Protein AF-A0A8C6FVT0-F1 (afdb_monomer_lite)

pLDDT: mean 83.65, std 14.7, range [37.94, 97.62]

InterPro domains:
  IPR001519 Ferritin [PTHR11431] (48-139)
  IPR008331 Ferritin/DPS domain [PF00210] (49-131)
  IPR009040 Ferritin-like diiron domain [PS50905] (1-135)
  IPR009078 Ferritin-like superfamily [SSF47240] (11-136)
  IPR012347 Ferritin-like [G3DSA:1.20.1260.10] (6-47)
  IPR012347 Ferritin-like [G3DSA:1.20.1260.10] (48-142)
  IPR014034 Ferritin, conserved site [PS00204] (102-122)

Sequence (143 aa):
NRTGCSPPAPANYQQASETSINRQINLELYASYVYLPMSYYFDHDVVLQNQRGGRIFLQNIKKPDHDDWENGLNARECALCLERSANQSLLELYKLATGKNDPHLCDFIETHYLNKQVEAIKELGDHVTTLCKMGHTLGHSES

Structure (mmCIF, N/CA/C/O backbone):
data_AF-A0A8C6FVT0-F1
#
_entry.id   AF-A0A8C6FVT0-F1
#
loop_
_atom_site.group_PDB
_atom_site.id
_atom_site.type_symbol
_atom_site.label_atom_id
_atom_site.label_alt_id
_atom_site.label_comp_id
_atom_site.label_asym_id
_atom_site.label_entity_id
_atom_site.label_seq_id
_atom_site.pdbx_PDB_ins_code
_atom_site.Cartn_x
_atom_site.Cartn_y
_atom_site.Cartn_z
_atom_site.occupancy
_atom_site.B_iso_or_equiv
_atom_site.auth_seq_id
_atom_site.auth_comp_id
_atom_site.auth_asym_id
_atom_site.auth_atom_id
_atom_site.pdbx_PDB_model_num
ATOM 1 N N . ASN A 1 1 ? 27.790 16.276 -47.924 1.00 38.97 1 ASN A N 1
ATOM 2 C CA . ASN A 1 1 ? 28.434 15.112 -47.275 1.00 38.97 1 ASN A CA 1
ATOM 3 C C . ASN A 1 1 ? 28.319 15.188 -45.758 1.00 38.97 1 ASN A C 1
ATOM 5 O O . ASN A 1 1 ? 29.201 15.736 -45.113 1.00 38.97 1 ASN A O 1
ATOM 9 N N . ARG A 1 2 ? 27.235 14.656 -45.183 1.00 43.72 2 ARG A N 1
ATOM 10 C CA . ARG A 1 2 ? 27.190 14.203 -43.782 1.00 43.72 2 ARG A CA 1
ATOM 11 C C . ARG A 1 2 ? 26.413 12.894 -43.760 1.00 43.72 2 ARG A C 1
ATOM 13 O O . ARG A 1 2 ? 25.199 12.883 -43.610 1.00 43.72 2 ARG A O 1
ATOM 20 N N . THR A 1 3 ? 27.118 11.799 -43.999 1.00 45.66 3 THR A N 1
ATOM 21 C CA . THR A 1 3 ? 26.642 10.455 -43.679 1.00 45.66 3 THR A CA 1
ATOM 22 C C . THR A 1 3 ? 26.743 10.301 -42.166 1.00 45.66 3 THR A C 1
ATOM 24 O O . THR A 1 3 ? 27.808 9.986 -41.639 1.00 45.66 3 THR A O 1
ATOM 27 N N . GLY A 1 4 ? 25.658 10.623 -41.460 1.00 46.56 4 GLY A N 1
ATOM 28 C CA . GLY A 1 4 ? 25.508 10.298 -40.046 1.00 46.56 4 GLY A CA 1
ATOM 29 C C . GLY A 1 4 ? 25.348 8.790 -39.912 1.00 46.56 4 GLY A C 1
ATOM 30 O O . GLY A 1 4 ? 24.264 8.263 -40.138 1.00 46.56 4 GLY A O 1
ATOM 31 N N . CYS A 1 5 ? 26.443 8.096 -39.609 1.00 44.31 5 CYS A N 1
ATOM 32 C CA . CYS A 1 5 ? 26.403 6.691 -39.237 1.00 44.31 5 CYS A CA 1
ATOM 33 C C . CYS A 1 5 ? 25.918 6.632 -37.786 1.00 44.31 5 CYS A C 1
ATOM 35 O O . CYS A 1 5 ? 26.673 6.939 -36.865 1.00 44.31 5 CYS A O 1
ATOM 37 N N . SER A 1 6 ? 24.634 6.329 -37.593 1.00 53.69 6 SER A N 1
ATOM 38 C CA . SER A 1 6 ? 24.133 5.923 -36.281 1.00 53.69 6 SER A CA 1
ATOM 39 C C . SER A 1 6 ? 24.813 4.597 -35.916 1.00 53.69 6 SER A C 1
ATOM 41 O O . SER A 1 6 ? 24.947 3.747 -36.804 1.00 53.69 6 SER A O 1
ATOM 43 N N . PRO A 1 7 ? 25.297 4.406 -34.676 1.00 55.47 7 PRO A N 1
ATOM 44 C CA . PRO A 1 7 ? 25.939 3.155 -34.299 1.00 55.47 7 PRO A CA 1
ATOM 45 C C . PRO A 1 7 ? 24.951 1.992 -34.506 1.00 55.47 7 PRO A C 1
ATOM 47 O O . PRO A 1 7 ? 23.782 2.119 -34.137 1.00 55.47 7 PRO A O 1
ATOM 50 N N . PRO A 1 8 ? 25.374 0.875 -35.126 1.00 57.03 8 PRO A N 1
ATOM 51 C CA . PRO A 1 8 ? 24.497 -0.271 -35.314 1.00 57.03 8 PRO A CA 1
ATOM 52 C C . PRO A 1 8 ? 24.054 -0.798 -33.948 1.00 57.03 8 PRO A C 1
ATOM 54 O O . PRO A 1 8 ? 24.874 -0.961 -33.042 1.00 57.03 8 PRO A O 1
ATOM 57 N N . ALA A 1 9 ? 22.752 -1.061 -33.811 1.00 58.81 9 ALA A N 1
ATOM 58 C CA . ALA A 1 9 ? 22.197 -1.739 -32.647 1.00 58.81 9 ALA A CA 1
ATOM 59 C C . ALA A 1 9 ? 22.996 -3.031 -32.368 1.00 58.81 9 ALA A C 1
ATOM 61 O O . ALA A 1 9 ? 23.410 -3.703 -33.321 1.00 58.81 9 ALA A O 1
ATOM 62 N N . PRO A 1 10 ? 23.258 -3.376 -31.093 1.00 55.91 10 PRO A N 1
ATOM 63 C CA . PRO A 1 10 ? 24.135 -4.485 -30.739 1.00 55.91 10 PRO A CA 1
ATOM 64 C C . PRO A 1 10 ? 23.682 -5.783 -31.417 1.00 55.91 10 PRO A C 1
ATOM 66 O O . PRO A 1 10 ? 22.584 -6.286 -31.189 1.00 55.91 10 PRO A O 1
ATOM 69 N N . ALA A 1 11 ? 24.558 -6.326 -32.262 1.00 55.03 11 ALA A N 1
ATOM 70 C CA . ALA A 1 11 ? 24.281 -7.395 -33.221 1.00 55.03 11 ALA A CA 1
ATOM 71 C C . ALA A 1 11 ? 24.079 -8.802 -32.611 1.00 55.03 11 ALA A C 1
ATOM 73 O O . ALA A 1 11 ? 24.350 -9.795 -33.278 1.00 55.03 11 ALA A O 1
ATOM 74 N N . ASN A 1 12 ? 23.624 -8.918 -31.359 1.00 57.28 12 ASN A N 1
ATOM 75 C CA . ASN A 1 12 ? 23.519 -10.207 -30.659 1.00 57.28 12 ASN A CA 1
ATOM 76 C C . ASN A 1 12 ? 22.189 -10.463 -29.941 1.00 57.28 12 ASN A C 1
ATOM 78 O O . ASN A 1 12 ? 22.036 -11.499 -29.295 1.00 57.28 12 ASN A O 1
ATOM 82 N N . TYR A 1 13 ? 21.204 -9.577 -30.071 1.00 61.38 13 TYR A N 1
ATOM 83 C CA . TYR A 1 13 ? 19.852 -9.862 -29.600 1.00 61.38 13 TYR A CA 1
ATOM 84 C C . TYR A 1 13 ? 19.021 -10.391 -30.772 1.00 61.38 13 TYR A C 1
ATOM 86 O O . TYR A 1 13 ? 18.486 -9.637 -31.579 1.00 61.38 13 TYR A O 1
ATOM 94 N N . GLN A 1 14 ? 18.987 -11.717 -30.933 1.00 71.81 14 GLN A N 1
ATOM 95 C CA . GLN A 1 14 ? 18.128 -12.355 -31.931 1.00 71.81 14 GLN A CA 1
ATOM 96 C C . GLN A 1 14 ? 16.664 -12.019 -31.624 1.00 71.81 14 GLN A C 1
ATOM 98 O O . GLN A 1 14 ? 16.215 -12.192 -30.493 1.00 71.81 14 GLN A O 1
ATOM 103 N N . GLN A 1 15 ? 15.902 -11.618 -32.643 1.00 77.50 15 GLN A N 1
ATOM 104 C CA . GLN A 1 15 ? 14.477 -11.265 -32.538 1.00 77.50 15 GLN A CA 1
ATOM 105 C C . GLN A 1 15 ? 13.638 -12.314 -31.779 1.00 77.50 15 GLN A C 1
ATOM 107 O O . GLN A 1 15 ? 12.659 -11.991 -31.103 1.00 77.50 15 GLN A O 1
ATOM 112 N N . ALA A 1 16 ? 14.027 -13.589 -31.874 1.00 80.50 16 ALA A N 1
ATOM 113 C CA . ALA A 1 16 ? 13.399 -14.688 -31.147 1.00 80.50 16 ALA A CA 1
ATOM 114 C C . ALA A 1 16 ? 13.577 -14.577 -29.620 1.00 80.50 16 ALA A C 1
ATOM 116 O O . ALA A 1 16 ? 12.626 -14.828 -28.877 1.00 80.50 16 ALA A O 1
ATOM 117 N N . SER A 1 17 ? 14.759 -14.165 -29.153 1.00 86.25 17 SER A N 1
ATOM 118 C CA . SER A 1 17 ? 15.049 -13.931 -27.734 1.00 86.25 17 SER A CA 1
ATOM 119 C C . SER A 1 17 ? 14.253 -12.744 -27.200 1.00 86.25 17 SER A C 1
ATOM 121 O O . SER A 1 17 ? 13.620 -12.870 -26.156 1.00 86.25 17 SER A O 1
ATOM 123 N N . GLU A 1 18 ? 14.184 -11.643 -27.957 1.00 87.31 18 GLU A N 1
ATOM 124 C CA . GLU A 1 18 ? 13.344 -10.483 -27.625 1.00 87.31 18 GLU A CA 1
ATOM 125 C C . GLU A 1 18 ? 11.877 -10.869 -27.438 1.00 87.31 18 GLU A C 1
ATOM 127 O O . GLU A 1 18 ? 11.264 -10.584 -26.410 1.00 87.31 18 GLU A O 1
ATOM 132 N N . THR A 1 19 ? 11.327 -11.580 -28.422 1.00 87.06 19 THR A N 1
ATOM 133 C CA . THR A 1 19 ? 9.929 -12.023 -28.411 1.00 87.06 19 THR A CA 1
ATOM 134 C C . THR A 1 19 ? 9.652 -12.942 -27.219 1.00 87.06 19 THR A C 1
ATOM 136 O O . THR A 1 19 ? 8.616 -12.825 -26.564 1.00 87.06 19 THR A O 1
ATOM 139 N N . SER A 1 20 ? 10.585 -13.849 -26.917 1.00 89.69 20 SER A N 1
ATOM 140 C CA . SER A 1 20 ? 10.453 -14.794 -25.804 1.00 89.69 20 SER A CA 1
ATOM 141 C C . SER A 1 20 ? 10.492 -14.089 -24.449 1.00 89.69 20 SER A C 1
ATOM 143 O O . SER A 1 20 ? 9.677 -14.399 -23.583 1.00 89.69 20 SER A O 1
ATOM 145 N N . ILE A 1 21 ? 11.374 -13.100 -24.285 1.00 91.50 21 ILE A N 1
ATOM 146 C CA . ILE A 1 21 ? 11.467 -12.292 -23.064 1.00 91.50 21 ILE A CA 1
ATOM 147 C C . ILE A 1 21 ? 10.198 -11.456 -22.873 1.00 91.50 21 ILE A C 1
ATOM 149 O O . ILE A 1 21 ? 9.602 -11.501 -21.800 1.00 91.50 21 ILE A O 1
ATOM 153 N N . ASN A 1 22 ? 9.700 -10.794 -23.919 1.00 89.19 22 ASN A N 1
ATOM 154 C CA . ASN A 1 22 ? 8.445 -10.037 -23.842 1.00 89.19 22 ASN A CA 1
ATOM 155 C C . ASN A 1 22 ? 7.252 -10.927 -23.470 1.00 89.19 22 ASN A C 1
ATOM 157 O O . ASN A 1 22 ? 6.379 -10.530 -22.695 1.00 89.19 22 ASN A O 1
ATOM 161 N N . ARG A 1 23 ? 7.206 -12.159 -23.990 1.00 90.62 23 ARG A N 1
ATOM 162 C CA . ARG A 1 23 ? 6.180 -13.133 -23.605 1.00 90.62 23 ARG A CA 1
ATOM 163 C C . ARG A 1 23 ? 6.301 -13.536 -22.134 1.00 90.62 23 ARG A C 1
ATOM 165 O O . ARG A 1 23 ? 5.275 -13.637 -21.465 1.00 90.62 23 ARG A O 1
ATOM 172 N N . GLN A 1 24 ? 7.521 -13.752 -21.643 1.00 95.06 24 GLN A N 1
ATOM 173 C CA . GLN A 1 24 ? 7.772 -14.107 -20.248 1.00 95.06 24 GLN A CA 1
ATOM 174 C C . GLN A 1 24 ? 7.378 -12.972 -19.293 1.00 95.06 24 GLN A C 1
ATOM 176 O O . GLN A 1 24 ? 6.660 -13.225 -18.332 1.00 95.06 24 GLN A O 1
ATOM 181 N N . ILE A 1 25 ? 7.741 -11.723 -19.606 1.00 91.06 25 ILE A N 1
ATOM 182 C CA . ILE A 1 25 ? 7.347 -10.535 -18.829 1.00 91.06 25 ILE A CA 1
ATOM 183 C C . ILE A 1 25 ? 5.822 -10.457 -18.700 1.00 91.06 25 ILE A C 1
ATOM 185 O O . ILE A 1 25 ? 5.294 -10.315 -17.601 1.00 91.06 25 ILE A O 1
ATOM 189 N N . ASN A 1 26 ? 5.092 -10.614 -19.809 1.00 90.56 26 ASN A N 1
ATOM 190 C CA . ASN A 1 26 ? 3.626 -10.596 -19.780 1.00 90.56 26 ASN A CA 1
ATOM 191 C C . ASN A 1 26 ? 3.035 -11.725 -18.924 1.00 90.56 26 ASN A C 1
ATOM 193 O O . ASN A 1 26 ? 2.043 -11.521 -18.224 1.00 90.56 26 ASN A O 1
ATOM 197 N N . LEU A 1 27 ? 3.639 -12.914 -18.969 1.00 90.94 27 LEU A N 1
ATOM 198 C CA . LEU A 1 27 ? 3.210 -14.046 -18.154 1.00 90.94 27 LEU A CA 1
ATOM 199 C C . LEU A 1 27 ? 3.433 -13.776 -16.660 1.00 90.94 27 LEU A C 1
ATOM 201 O O . LEU A 1 27 ? 2.551 -14.074 -15.857 1.00 90.94 27 LEU A O 1
ATOM 205 N N . GLU A 1 28 ? 4.562 -13.176 -16.287 1.00 92.56 28 GLU A N 1
ATOM 206 C CA . GLU A 1 28 ? 4.870 -12.804 -14.901 1.00 92.56 28 GLU A CA 1
ATOM 207 C C . GLU A 1 28 ? 3.981 -11.671 -14.383 1.00 92.56 28 GLU A C 1
ATOM 209 O O . GLU A 1 28 ? 3.516 -11.729 -13.242 1.00 92.56 28 GLU A O 1
ATOM 214 N N . LEU A 1 29 ? 3.663 -10.681 -15.222 1.00 87.56 29 LEU A N 1
ATOM 215 C CA . LEU A 1 29 ? 2.699 -9.630 -14.888 1.00 87.56 29 LEU A CA 1
ATOM 216 C C . LEU A 1 29 ? 1.304 -10.212 -14.633 1.00 87.56 29 LEU A C 1
ATOM 218 O O . LEU A 1 29 ? 0.665 -9.875 -13.636 1.00 87.56 29 LEU A O 1
ATOM 222 N N . TYR A 1 30 ? 0.845 -11.130 -15.489 1.00 88.50 30 TYR A N 1
ATOM 223 C CA . TYR A 1 30 ? -0.430 -11.819 -15.287 1.00 88.50 30 TYR A CA 1
ATOM 224 C C . TYR A 1 30 ? -0.420 -12.685 -14.023 1.00 88.50 30 TYR A C 1
ATOM 226 O O . TYR A 1 30 ? -1.365 -12.638 -13.235 1.00 88.50 30 TYR A O 1
ATOM 234 N N . ALA A 1 31 ? 0.654 -13.444 -13.795 1.00 89.19 31 ALA A N 1
ATOM 235 C CA . ALA A 1 31 ? 0.808 -14.233 -12.579 1.00 89.19 31 ALA A CA 1
ATOM 236 C C . ALA A 1 31 ? 0.733 -13.334 -11.338 1.00 89.19 31 ALA A C 1
ATOM 238 O O . ALA A 1 31 ? -0.020 -13.636 -10.417 1.00 89.19 31 ALA A O 1
ATOM 239 N N . SER A 1 32 ? 1.430 -12.196 -11.344 1.00 91.06 32 SER A N 1
ATOM 240 C CA . SER A 1 32 ? 1.397 -11.208 -10.260 1.00 91.06 32 SER A CA 1
ATOM 241 C C . SER A 1 32 ? -0.016 -10.668 -10.030 1.00 91.06 32 SER A C 1
ATOM 243 O O . SER A 1 32 ? -0.476 -10.620 -8.892 1.00 91.06 32 SER A O 1
ATOM 245 N N . TYR A 1 33 ? -0.745 -10.345 -11.102 1.00 85.50 33 TYR A N 1
ATOM 246 C CA . TYR A 1 33 ? -2.134 -9.883 -11.031 1.00 85.50 33 TYR A CA 1
ATOM 247 C C . TYR A 1 33 ? -3.087 -10.911 -10.400 1.00 85.50 33 TYR A C 1
ATOM 249 O O . TYR A 1 33 ? -4.022 -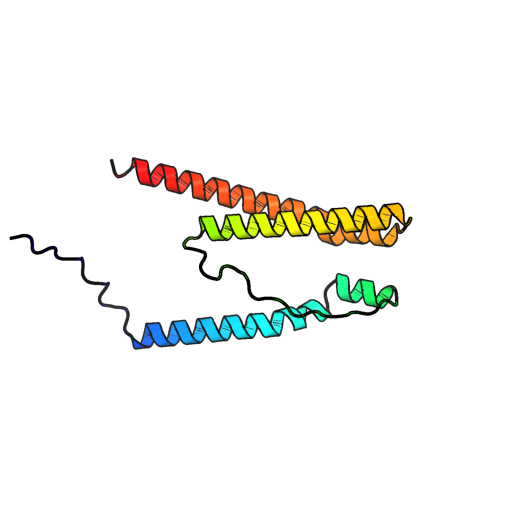10.525 -9.704 1.00 85.50 33 TYR A O 1
ATOM 257 N N . VAL A 1 34 ? -2.861 -12.210 -10.618 1.00 85.38 34 VAL A N 1
ATOM 258 C CA . VAL A 1 34 ? -3.685 -13.286 -10.037 1.00 85.38 34 VAL A CA 1
ATOM 259 C C . VAL A 1 34 ? -3.253 -13.629 -8.611 1.00 85.38 34 VAL A C 1
ATOM 261 O O . VAL A 1 34 ? -4.101 -13.820 -7.737 1.00 85.38 34 VAL A O 1
ATOM 264 N N . TYR A 1 35 ? -1.947 -13.705 -8.353 1.00 86.06 35 TYR A N 1
ATOM 265 C CA . TYR A 1 35 ? -1.423 -14.067 -7.039 1.00 86.06 35 TYR A CA 1
ATOM 266 C C . TYR A 1 35 ? -1.652 -12.976 -5.999 1.00 86.06 35 TYR A C 1
ATOM 268 O O . TYR A 1 35 ? -1.987 -13.309 -4.868 1.00 86.06 35 TYR A O 1
ATOM 276 N N . LEU A 1 36 ? -1.530 -11.699 -6.366 1.00 85.38 36 LEU A N 1
ATOM 277 C CA . LEU A 1 36 ? -1.677 -10.582 -5.432 1.00 85.38 36 LEU A CA 1
ATOM 278 C C . LEU A 1 36 ? -3.030 -10.574 -4.681 1.00 85.38 36 LEU A C 1
ATOM 280 O O . LEU A 1 36 ? -3.017 -10.557 -3.448 1.00 85.38 36 LEU A O 1
ATOM 284 N N . PRO A 1 37 ? -4.206 -10.647 -5.341 1.00 82.06 37 PRO A N 1
ATOM 285 C CA . PRO A 1 37 ? -5.481 -10.736 -4.629 1.00 82.06 37 PRO A CA 1
ATOM 286 C C . PRO A 1 37 ? -5.636 -12.057 -3.863 1.00 82.06 37 PRO A C 1
ATOM 288 O O . PRO A 1 37 ? -6.278 -12.081 -2.815 1.00 82.06 37 PRO A O 1
ATOM 291 N N . MET A 1 38 ? -5.035 -13.151 -4.347 1.00 82.56 38 MET A N 1
ATOM 292 C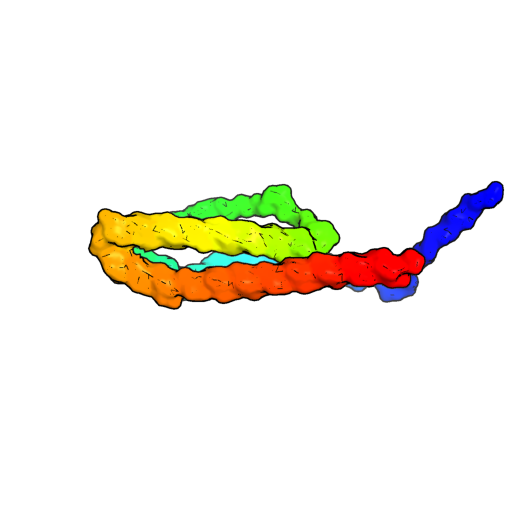 CA . MET A 1 38 ? -5.062 -14.441 -3.653 1.00 82.56 38 MET A CA 1
ATOM 293 C C . MET A 1 38 ? -4.268 -14.396 -2.342 1.00 82.56 38 MET A C 1
ATOM 295 O O . MET A 1 38 ? -4.749 -14.893 -1.326 1.00 82.56 38 MET A O 1
ATOM 299 N N . SER A 1 39 ? -3.087 -13.770 -2.333 1.00 85.88 39 SER A N 1
ATOM 300 C CA . SER A 1 39 ? -2.307 -13.565 -1.111 1.00 85.88 39 SER A CA 1
ATOM 301 C C . SER A 1 39 ? -2.995 -12.592 -0.159 1.00 85.88 39 SER A C 1
ATOM 303 O O . SER A 1 39 ? -2.969 -12.814 1.049 1.00 85.88 39 SER A O 1
ATOM 305 N N . TYR A 1 40 ? -3.672 -11.566 -0.690 1.00 82.69 40 TYR A N 1
ATOM 306 C CA . TYR A 1 40 ? -4.377 -10.572 0.122 1.00 82.69 40 TYR A CA 1
ATOM 307 C C . TYR A 1 40 ? -5.513 -11.179 0.962 1.00 82.69 40 TYR A C 1
ATOM 309 O O . TYR A 1 40 ? -5.853 -10.658 2.019 1.00 82.69 40 TYR A O 1
ATOM 317 N N . TYR A 1 41 ? -6.062 -12.330 0.556 1.00 77.50 41 TYR A N 1
ATOM 318 C CA . TYR A 1 41 ? -7.070 -13.060 1.335 1.00 77.50 41 TYR A CA 1
ATOM 319 C C . TYR A 1 41 ? -6.589 -13.469 2.739 1.00 77.50 41 TYR A C 1
ATOM 321 O O . TYR A 1 41 ? -7.397 -13.615 3.654 1.00 77.50 41 TYR A O 1
ATOM 329 N N . PHE A 1 42 ? -5.282 -13.657 2.918 1.00 79.38 42 PHE A N 1
ATOM 330 C CA . PHE A 1 42 ? -4.686 -14.020 4.205 1.00 79.38 42 PHE A CA 1
ATOM 331 C C . PHE A 1 42 ? -4.062 -12.828 4.927 1.00 79.38 42 PHE A C 1
ATOM 333 O O . PHE A 1 42 ? -3.461 -13.008 5.985 1.00 79.38 42 PHE A O 1
ATOM 340 N N . ASP A 1 43 ? -4.177 -11.629 4.358 1.00 86.75 43 ASP A N 1
ATOM 341 C CA . ASP A 1 43 ? -3.544 -10.452 4.922 1.00 86.75 43 ASP A CA 1
ATOM 342 C C . ASP A 1 43 ? -4.272 -9.963 6.179 1.00 86.75 43 ASP A C 1
ATOM 344 O O . ASP A 1 43 ? -5.451 -10.256 6.422 1.00 86.75 43 ASP A O 1
ATOM 348 N N . HIS A 1 44 ? -3.542 -9.210 6.995 1.00 84.50 44 HIS A N 1
ATOM 349 C CA . HIS A 1 44 ? -3.962 -8.794 8.327 1.00 84.50 44 HIS A CA 1
ATOM 350 C C . HIS A 1 44 ? -5.285 -8.017 8.290 1.00 84.50 44 HIS A C 1
ATOM 352 O O . HIS A 1 44 ? -6.122 -8.214 9.168 1.00 84.50 44 HIS A O 1
ATOM 358 N N . ASP A 1 45 ? -5.516 -7.206 7.253 1.00 85.69 45 ASP A N 1
ATOM 359 C CA . ASP A 1 45 ? -6.754 -6.436 7.068 1.00 85.69 45 ASP A CA 1
ATOM 360 C C . ASP A 1 45 ? -7.986 -7.327 6.884 1.00 85.69 45 ASP A C 1
ATOM 362 O O . ASP A 1 45 ? -9.027 -7.117 7.511 1.00 85.69 45 ASP A O 1
ATOM 366 N N . VAL A 1 46 ? -7.869 -8.353 6.037 1.00 85.81 46 VAL A N 1
ATOM 367 C CA . VAL A 1 46 ? -8.952 -9.305 5.761 1.00 85.81 46 VAL A CA 1
ATOM 368 C C . VAL A 1 46 ? -9.273 -10.103 7.019 1.00 85.81 46 VAL A C 1
ATOM 370 O O . VAL A 1 46 ? -10.443 -10.273 7.377 1.00 85.81 46 VAL A O 1
ATOM 373 N N . VAL A 1 47 ? -8.236 -10.546 7.730 1.00 86.69 47 VAL A N 1
ATOM 374 C CA . VAL A 1 47 ? -8.387 -11.267 8.995 1.00 86.69 47 VAL A CA 1
ATOM 375 C C . VAL A 1 47 ? -9.042 -10.378 10.055 1.00 86.69 47 VAL A C 1
ATOM 377 O O . VAL A 1 47 ? -10.017 -10.809 10.672 1.00 86.69 47 VAL A O 1
ATOM 380 N N . LEU A 1 48 ? -8.581 -9.136 10.231 1.00 90.19 48 LEU A N 1
ATOM 381 C CA . LEU A 1 48 ? -9.145 -8.188 11.193 1.00 90.19 48 LEU A CA 1
ATOM 382 C C . LEU A 1 48 ? -10.621 -7.901 10.901 1.00 90.19 48 LEU A C 1
ATOM 384 O O . LEU A 1 48 ? -11.455 -7.935 11.811 1.00 90.19 48 LEU A O 1
ATOM 388 N N . GLN A 1 49 ? -10.955 -7.632 9.638 1.00 91.31 49 GLN A N 1
ATOM 389 C CA . GLN A 1 49 ? -12.324 -7.339 9.224 1.00 91.31 49 GLN A CA 1
ATOM 390 C C . GLN A 1 49 ? -13.251 -8.522 9.523 1.00 91.31 49 GLN A C 1
ATOM 392 O O . GLN A 1 49 ? -14.341 -8.326 10.061 1.00 91.31 49 GLN A O 1
ATOM 397 N N . ASN A 1 50 ? -12.802 -9.751 9.254 1.00 89.31 50 ASN A N 1
ATOM 398 C CA . ASN A 1 50 ? -13.555 -10.964 9.568 1.00 89.31 50 ASN A CA 1
ATOM 399 C C . ASN A 1 50 ? -13.704 -11.182 11.084 1.00 89.31 50 ASN A C 1
ATOM 401 O O . ASN A 1 50 ? -14.800 -11.492 11.552 1.00 89.31 50 ASN A O 1
ATOM 405 N N . GLN A 1 51 ? -12.641 -10.972 11.869 1.00 90.44 51 GLN A N 1
ATOM 406 C CA . GLN A 1 51 ? -12.673 -11.090 13.335 1.00 90.44 51 GLN A CA 1
ATOM 407 C C . GLN A 1 51 ? -13.650 -10.104 13.981 1.00 90.44 51 GLN A C 1
ATOM 409 O O . GLN A 1 51 ? -14.318 -10.434 14.959 1.00 90.44 51 GLN A O 1
ATOM 414 N N . ARG A 1 52 ? -13.772 -8.900 13.416 1.00 92.19 52 ARG A N 1
ATOM 415 C CA . ARG A 1 52 ? -14.696 -7.858 13.883 1.00 92.19 52 ARG A CA 1
ATOM 416 C C . ARG A 1 52 ? -16.132 -8.039 13.373 1.00 92.19 52 ARG A C 1
ATOM 418 O O . ARG A 1 52 ? -16.973 -7.179 13.623 1.00 92.19 52 ARG A O 1
ATOM 425 N N . GLY A 1 53 ? -16.424 -9.129 12.655 1.00 92.31 53 GLY A N 1
ATOM 426 C CA . GLY A 1 53 ? -17.740 -9.389 12.059 1.00 92.31 53 GLY A CA 1
ATOM 427 C C . GLY A 1 53 ? -18.090 -8.448 10.900 1.00 92.31 53 GLY A C 1
ATOM 428 O O . GLY A 1 53 ? -19.259 -8.319 10.530 1.00 92.31 53 GLY A O 1
ATOM 429 N N . GLY A 1 54 ? -17.087 -7.767 10.344 1.00 91.81 54 GLY A N 1
ATOM 430 C CA . GLY A 1 54 ? -17.221 -6.911 9.180 1.00 91.81 54 GLY A CA 1
ATOM 431 C C . GLY A 1 54 ? -17.458 -7.711 7.901 1.00 91.81 54 GLY A C 1
ATOM 432 O O . GLY A 1 54 ? -17.374 -8.937 7.858 1.00 91.81 54 GLY A O 1
ATOM 433 N N . ARG A 1 55 ? -17.768 -6.993 6.823 1.00 89.69 55 ARG A N 1
ATOM 434 C CA . ARG A 1 55 ? -17.911 -7.568 5.481 1.00 89.69 55 ARG A CA 1
ATOM 435 C C . ARG A 1 55 ? -16.880 -6.946 4.561 1.00 89.69 55 ARG A C 1
ATOM 437 O O . ARG A 1 55 ? -16.635 -5.741 4.633 1.00 89.69 55 ARG A O 1
ATOM 444 N N . ILE A 1 56 ? -16.293 -7.774 3.710 1.00 88.31 56 ILE A N 1
ATOM 445 C CA . ILE A 1 56 ? -15.302 -7.355 2.724 1.00 88.31 56 ILE A CA 1
ATOM 446 C C . ILE A 1 56 ? -16.025 -7.120 1.403 1.00 88.31 56 ILE A C 1
ATOM 448 O O . ILE A 1 56 ? -16.738 -7.995 0.913 1.00 88.31 56 ILE A O 1
ATOM 452 N N . PHE A 1 57 ? -15.834 -5.933 0.831 1.00 86.94 57 PHE A N 1
ATOM 453 C CA . PHE A 1 57 ? -16.360 -5.561 -0.478 1.00 86.94 57 PHE A CA 1
ATOM 454 C C . PHE A 1 57 ? -15.203 -5.120 -1.368 1.00 86.94 57 PHE A C 1
ATOM 456 O O . PHE A 1 57 ? -14.723 -3.993 -1.261 1.00 86.94 57 PHE A O 1
ATOM 463 N N . LEU A 1 58 ? -14.752 -6.021 -2.240 1.00 84.50 58 LEU A N 1
ATOM 464 C CA . LEU A 1 58 ? -13.684 -5.728 -3.190 1.00 84.50 58 LEU A CA 1
ATOM 465 C C . LEU A 1 58 ? -14.192 -4.791 -4.291 1.00 84.50 58 LEU A C 1
ATOM 467 O O . LEU A 1 58 ? -15.324 -4.916 -4.758 1.00 84.50 58 LEU A O 1
ATOM 471 N N . GLN A 1 59 ? -13.340 -3.853 -4.696 1.00 85.31 59 GLN A N 1
ATOM 472 C CA . GLN A 1 59 ? -13.604 -2.903 -5.775 1.00 85.31 59 GLN A CA 1
ATOM 473 C C . GLN A 1 59 ? -12.688 -3.188 -6.963 1.00 85.31 59 GLN A C 1
ATOM 475 O O . GLN A 1 59 ? -11.640 -3.818 -6.822 1.00 85.31 59 GLN A O 1
ATOM 480 N N . ASN A 1 60 ? -13.068 -2.689 -8.137 1.00 85.38 60 ASN A N 1
ATOM 481 C CA . ASN A 1 60 ? -12.218 -2.778 -9.319 1.00 85.38 60 ASN A CA 1
ATOM 482 C C . ASN A 1 60 ? -10.926 -1.980 -9.101 1.00 85.38 60 ASN A C 1
ATOM 484 O O . ASN A 1 60 ? -10.971 -0.773 -8.853 1.00 85.38 60 ASN A O 1
ATOM 488 N N . ILE A 1 61 ? -9.780 -2.645 -9.257 1.00 84.06 61 ILE A N 1
ATOM 489 C CA . ILE A 1 61 ? -8.471 -1.991 -9.281 1.00 84.06 61 ILE A CA 1
ATOM 490 C C . ILE A 1 61 ? -8.319 -1.329 -10.649 1.00 84.06 61 ILE A C 1
ATOM 492 O O . ILE A 1 61 ? -8.305 -2.002 -11.682 1.00 84.06 61 ILE A O 1
ATOM 496 N N . LYS A 1 62 ? -8.257 0.004 -10.663 1.00 83.75 62 LYS A N 1
ATOM 497 C CA . LYS A 1 62 ? -8.013 0.757 -11.895 1.00 83.75 62 LYS A CA 1
ATOM 498 C C . LYS A 1 62 ? -6.569 0.554 -12.335 1.00 83.75 62 LYS A C 1
ATOM 500 O O . LYS A 1 62 ? -5.669 0.499 -11.498 1.00 83.75 62 LYS A O 1
ATOM 505 N N . LYS A 1 63 ? -6.353 0.489 -13.650 1.00 82.31 63 LYS A N 1
ATOM 506 C CA . LYS A 1 63 ? -4.999 0.588 -14.194 1.00 82.31 63 LYS A CA 1
ATOM 507 C C . LYS A 1 63 ? -4.370 1.927 -13.764 1.00 82.31 63 LYS A C 1
ATOM 509 O O . LYS A 1 63 ? -5.115 2.908 -13.670 1.00 82.31 63 LYS A O 1
ATOM 514 N N . PRO A 1 64 ? -3.053 1.979 -13.521 1.00 82.56 64 PRO A N 1
ATOM 515 C CA . PRO A 1 64 ? -2.350 3.239 -13.317 1.00 82.56 64 PRO A CA 1
ATOM 516 C C . PRO A 1 64 ? -2.541 4.187 -14.508 1.00 82.56 64 PRO A C 1
ATOM 518 O O . PRO A 1 64 ? -2.707 3.736 -15.644 1.00 82.56 64 PRO A O 1
ATOM 521 N N . ASP A 1 65 ? -2.494 5.493 -14.248 1.00 77.75 65 ASP A N 1
ATOM 522 C CA . ASP A 1 65 ? -2.563 6.514 -15.303 1.00 77.75 65 ASP A CA 1
ATOM 523 C C . ASP A 1 65 ? -1.282 6.550 -16.157 1.00 77.75 65 ASP A C 1
ATOM 525 O O . ASP A 1 65 ? -1.327 6.949 -17.320 1.00 77.75 65 ASP A O 1
ATOM 529 N N . HIS A 1 66 ? -0.165 6.080 -15.592 1.00 77.31 66 HIS A N 1
ATOM 530 C CA . HIS A 1 66 ? 1.133 5.943 -16.247 1.00 77.31 66 HIS A CA 1
ATOM 531 C C . HIS A 1 66 ? 1.648 4.505 -16.107 1.00 77.31 66 HIS A C 1
ATOM 533 O O . HIS A 1 66 ? 1.741 3.984 -14.995 1.00 77.31 66 HIS A O 1
ATOM 539 N N . ASP A 1 67 ? 1.971 3.877 -17.237 1.00 73.75 67 ASP A N 1
ATOM 540 C CA . ASP A 1 67 ? 2.517 2.519 -17.373 1.00 73.75 67 ASP A CA 1
ATOM 541 C C . ASP A 1 67 ? 3.904 2.488 -18.045 1.00 73.75 67 ASP A C 1
ATOM 543 O O . ASP A 1 67 ? 4.478 1.417 -18.245 1.00 73.75 67 ASP A O 1
ATOM 547 N N . ASP A 1 68 ? 4.462 3.663 -18.339 1.00 79.19 68 ASP A N 1
ATOM 548 C CA . ASP A 1 68 ? 5.868 3.874 -18.664 1.00 79.19 68 ASP A CA 1
ATOM 549 C C . ASP A 1 68 ? 6.441 4.889 -17.672 1.00 79.19 68 ASP A C 1
ATOM 551 O O . ASP A 1 68 ? 5.952 6.013 -17.545 1.00 79.19 68 ASP A O 1
ATOM 555 N N . TRP A 1 69 ? 7.458 4.466 -16.928 1.00 84.06 69 TRP A N 1
ATOM 556 C CA . TRP A 1 69 ? 8.117 5.295 -15.923 1.00 84.06 69 TRP A CA 1
ATOM 557 C C . TRP A 1 69 ? 9.341 6.010 -16.491 1.00 84.06 69 TRP A C 1
ATOM 559 O O . TRP A 1 69 ? 9.951 6.788 -15.769 1.00 84.06 69 TRP A O 1
ATOM 569 N N . GLU A 1 70 ? 9.698 5.780 -17.758 1.00 84.25 70 GLU A N 1
ATOM 570 C CA . GLU A 1 70 ? 10.866 6.314 -18.475 1.00 84.25 70 GLU A CA 1
ATOM 571 C C . GLU A 1 70 ? 12.218 5.839 -17.912 1.00 84.25 70 GLU A C 1
ATOM 573 O O . GLU A 1 70 ? 13.084 5.367 -18.648 1.00 84.25 70 GLU A O 1
ATOM 578 N N . ASN A 1 71 ? 12.430 5.959 -16.598 1.00 86.38 71 ASN A N 1
ATOM 579 C CA . ASN A 1 71 ? 13.660 5.602 -15.906 1.00 86.38 71 ASN A CA 1
ATOM 580 C C . ASN A 1 71 ? 13.410 5.202 -14.434 1.00 86.38 71 ASN A C 1
ATOM 582 O O . ASN A 1 71 ? 12.341 5.412 -13.856 1.00 86.38 71 ASN A O 1
ATOM 586 N N . GLY A 1 72 ? 14.437 4.631 -13.797 1.00 85.56 72 GLY A N 1
ATOM 587 C CA . GLY A 1 72 ? 14.348 4.147 -12.415 1.00 85.56 72 GLY A CA 1
ATOM 588 C C . GLY A 1 72 ? 14.181 5.237 -11.345 1.00 85.56 72 GLY A C 1
ATOM 589 O O . GLY A 1 72 ? 13.708 4.927 -10.252 1.00 85.56 72 GLY A O 1
ATOM 590 N N . LEU A 1 73 ? 14.550 6.494 -11.630 1.00 88.12 73 LEU A N 1
ATOM 591 C CA . LEU A 1 73 ? 14.353 7.616 -10.705 1.00 88.12 73 LEU A CA 1
ATOM 592 C C . LEU A 1 73 ? 12.867 7.985 -10.640 1.00 88.12 73 LEU A C 1
ATOM 594 O O . LEU A 1 73 ? 12.289 7.939 -9.557 1.00 88.12 73 LEU A O 1
ATOM 598 N N . ASN A 1 74 ? 12.239 8.224 -11.791 1.00 86.75 74 ASN A N 1
ATOM 599 C CA . ASN A 1 74 ? 10.804 8.498 -11.905 1.00 86.75 74 ASN A CA 1
ATOM 600 C C . ASN A 1 74 ? 9.959 7.363 -11.299 1.00 86.75 74 ASN A C 1
ATOM 602 O O . ASN A 1 74 ? 9.005 7.616 -10.562 1.00 86.75 74 ASN A O 1
ATOM 606 N N . ALA A 1 75 ? 10.336 6.101 -11.548 1.00 89.06 75 ALA A N 1
ATOM 607 C CA . ALA A 1 75 ? 9.670 4.941 -10.952 1.00 89.06 75 ALA A CA 1
ATOM 608 C C . ALA A 1 75 ? 9.697 4.978 -9.417 1.00 89.06 75 ALA A C 1
ATOM 610 O O . ALA A 1 75 ? 8.677 4.755 -8.761 1.00 89.06 75 ALA A O 1
ATOM 611 N N . ARG A 1 76 ? 10.852 5.307 -8.827 1.00 88.94 76 ARG A N 1
ATOM 612 C CA . ARG A 1 76 ? 11.001 5.405 -7.370 1.00 88.94 76 ARG A CA 1
ATOM 613 C C . ARG A 1 76 ? 10.334 6.638 -6.775 1.00 88.94 76 ARG A C 1
ATOM 615 O O . ARG A 1 76 ? 9.803 6.543 -5.674 1.00 88.94 76 ARG A O 1
ATOM 622 N N . GLU A 1 77 ? 10.317 7.767 -7.476 1.00 89.75 77 GLU A N 1
ATOM 623 C CA . GLU A 1 77 ? 9.563 8.951 -7.049 1.00 89.75 77 GLU A CA 1
ATOM 624 C C . GLU A 1 77 ? 8.054 8.683 -7.046 1.00 89.75 77 GLU A C 1
ATOM 626 O O . GLU A 1 77 ? 7.365 9.039 -6.086 1.00 89.75 77 GLU A O 1
ATOM 631 N N . CYS A 1 78 ? 7.550 7.981 -8.067 1.00 89.56 78 CYS A N 1
ATOM 632 C CA . CYS A 1 78 ? 6.165 7.525 -8.123 1.00 89.56 78 CYS A CA 1
ATOM 633 C C . CYS A 1 78 ? 5.840 6.584 -6.951 1.00 89.56 78 CYS A C 1
ATOM 635 O O . CYS A 1 78 ? 4.862 6.814 -6.238 1.00 89.56 78 CYS A O 1
ATOM 637 N N . ALA A 1 79 ? 6.700 5.592 -6.683 1.00 91.19 79 ALA A N 1
ATOM 638 C CA . ALA A 1 79 ? 6.550 4.692 -5.538 1.00 91.19 79 ALA A CA 1
ATOM 639 C C . ALA A 1 79 ? 6.556 5.452 -4.200 1.00 91.19 79 ALA A C 1
ATOM 641 O O . ALA A 1 79 ? 5.689 5.232 -3.360 1.00 91.19 79 ALA A O 1
ATOM 642 N N . LEU A 1 80 ? 7.472 6.408 -4.015 1.00 91.25 80 LE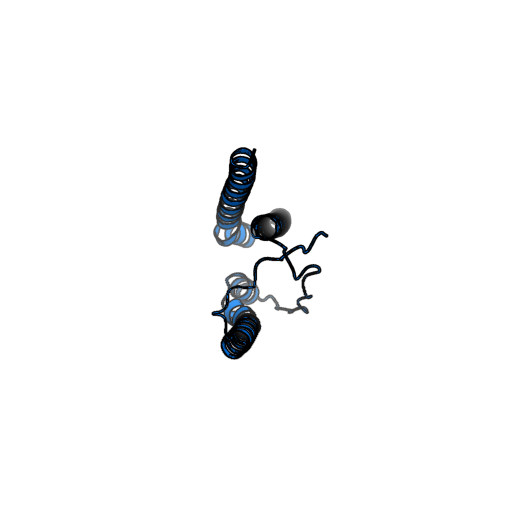U A N 1
ATOM 643 C CA . LEU A 1 80 ? 7.532 7.238 -2.810 1.00 91.25 80 LEU A CA 1
ATOM 644 C C . LEU A 1 80 ? 6.259 8.078 -2.621 1.00 91.25 80 LEU A C 1
ATOM 646 O O . LEU A 1 80 ? 5.779 8.240 -1.497 1.00 91.25 80 LEU A O 1
ATOM 650 N N . CYS A 1 81 ? 5.708 8.626 -3.706 1.00 91.00 81 CYS A N 1
ATOM 651 C CA . CYS A 1 81 ? 4.451 9.372 -3.677 1.00 91.00 81 CYS A CA 1
ATOM 652 C C . CYS A 1 81 ? 3.268 8.472 -3.282 1.00 91.00 81 CYS A C 1
ATOM 654 O O . CYS A 1 81 ? 2.445 8.853 -2.440 1.00 91.00 81 CYS A O 1
ATOM 656 N N . LEU A 1 82 ? 3.217 7.262 -3.844 1.00 92.19 82 LEU A N 1
ATOM 657 C CA . LEU A 1 82 ? 2.207 6.262 -3.513 1.00 92.19 82 LEU A CA 1
ATOM 658 C C . LEU A 1 82 ? 2.287 5.858 -2.036 1.00 92.19 82 LEU A C 1
ATOM 660 O O . LEU A 1 82 ? 1.268 5.903 -1.349 1.00 92.19 82 LEU A O 1
ATOM 664 N N . GLU A 1 83 ? 3.485 5.572 -1.518 1.00 93.56 83 GLU A N 1
ATOM 665 C CA . GLU A 1 83 ? 3.667 5.196 -0.111 1.00 93.56 83 GLU A CA 1
ATOM 666 C C . GLU A 1 83 ? 3.279 6.318 0.855 1.00 93.56 83 GLU A C 1
ATOM 668 O O . GLU A 1 83 ? 2.617 6.085 1.867 1.00 93.56 83 GLU A O 1
ATOM 673 N N . ARG A 1 84 ? 3.607 7.575 0.527 1.00 92.81 84 ARG A N 1
ATOM 674 C CA . ARG A 1 84 ? 3.158 8.732 1.320 1.00 92.81 84 ARG A CA 1
ATOM 675 C C . ARG A 1 84 ? 1.638 8.857 1.337 1.00 92.81 84 ARG A C 1
ATOM 677 O O . ARG A 1 84 ? 1.070 9.140 2.390 1.00 92.81 84 ARG A O 1
ATOM 684 N N . SER A 1 85 ? 0.988 8.630 0.197 1.00 94.31 85 SER A N 1
ATOM 685 C CA . SER A 1 85 ? -0.473 8.679 0.080 1.00 94.31 85 SER A CA 1
ATOM 686 C C . SER A 1 85 ? -1.138 7.549 0.872 1.00 94.31 85 SER A C 1
ATOM 688 O O . SER A 1 85 ? -2.093 7.791 1.610 1.00 94.31 85 SER A O 1
ATOM 690 N N . ALA A 1 86 ? -0.592 6.333 0.795 1.00 93.44 86 ALA A N 1
ATOM 691 C CA . ALA A 1 86 ? -1.052 5.187 1.575 1.00 93.44 86 ALA A CA 1
ATOM 692 C C . ALA A 1 86 ? -0.878 5.420 3.086 1.00 93.44 86 ALA A C 1
ATOM 694 O O . ALA A 1 86 ? -1.812 5.215 3.861 1.00 93.44 86 ALA A O 1
ATOM 695 N N . ASN A 1 87 ? 0.281 5.933 3.512 1.00 94.00 87 ASN A N 1
ATOM 696 C CA . ASN A 1 87 ? 0.526 6.298 4.907 1.00 94.00 87 ASN A CA 1
ATOM 697 C C . ASN A 1 87 ? -0.433 7.395 5.399 1.00 94.00 87 ASN A C 1
ATOM 699 O O . ASN A 1 87 ? -0.956 7.312 6.507 1.00 94.00 87 ASN A O 1
ATOM 703 N N . GLN A 1 88 ? -0.726 8.398 4.569 1.00 96.56 88 GLN A N 1
ATOM 704 C CA . GLN A 1 88 ? -1.701 9.434 4.904 1.00 96.56 88 GLN A CA 1
ATOM 705 C C . GLN A 1 88 ? -3.108 8.845 5.115 1.00 96.56 88 GLN A C 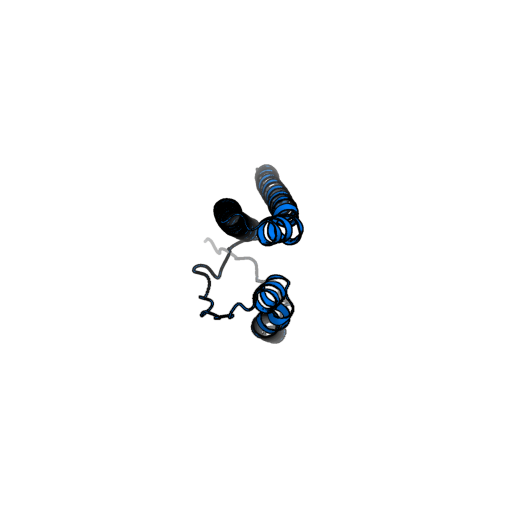1
ATOM 707 O O . GLN A 1 88 ? -3.765 9.176 6.103 1.00 96.56 88 GLN A O 1
ATOM 712 N N . SER A 1 89 ? -3.533 7.910 4.260 1.00 96.88 89 SER A N 1
ATOM 713 C CA . SER A 1 89 ? -4.799 7.185 4.434 1.00 96.88 89 SER A CA 1
ATOM 714 C C . SER A 1 89 ? -4.831 6.366 5.734 1.00 96.88 89 SER A C 1
ATOM 716 O O . SER A 1 89 ? -5.862 6.324 6.406 1.00 96.88 89 SER A O 1
ATOM 718 N N . LEU A 1 90 ? -3.716 5.735 6.122 1.00 96.06 90 LEU A N 1
ATOM 719 C CA . LEU A 1 90 ? -3.602 4.997 7.388 1.00 96.06 90 LEU A CA 1
ATOM 720 C C . LEU A 1 90 ? -3.706 5.925 8.605 1.00 96.06 90 LEU A C 1
ATOM 722 O O . LEU A 1 90 ? -4.385 5.597 9.577 1.00 96.06 90 LEU A O 1
ATOM 726 N N . LEU A 1 91 ? -3.096 7.112 8.546 1.00 96.56 91 LEU A N 1
ATOM 727 C CA . LEU A 1 91 ? -3.204 8.119 9.606 1.00 96.56 91 LEU A CA 1
ATOM 728 C C . LEU A 1 91 ? -4.634 8.650 9.755 1.00 96.56 91 LEU A C 1
ATOM 730 O O . LEU A 1 91 ? -5.084 8.923 10.867 1.00 96.56 91 LEU A O 1
ATOM 734 N N . GLU A 1 92 ? -5.365 8.806 8.654 1.00 97.50 92 GLU A N 1
ATOM 735 C CA . GLU A 1 92 ? -6.781 9.182 8.685 1.00 97.50 92 GLU A CA 1
ATOM 736 C C . GLU A 1 92 ? -7.645 8.088 9.313 1.00 97.50 92 GLU A C 1
ATOM 738 O O . GLU A 1 92 ? -8.483 8.388 10.168 1.00 97.50 92 GLU A O 1
ATOM 743 N N . LEU A 1 93 ? -7.387 6.823 8.972 1.00 95.94 93 LEU A N 1
ATOM 744 C CA . LEU A 1 93 ? -8.046 5.683 9.604 1.00 95.94 93 LEU A CA 1
ATOM 745 C C . LEU A 1 93 ? -7.739 5.611 11.108 1.00 95.94 93 LEU A C 1
ATOM 747 O O . LEU A 1 93 ? -8.651 5.421 11.911 1.00 95.94 93 LEU A O 1
ATOM 751 N N . TYR A 1 94 ? -6.488 5.838 11.507 1.00 96.19 94 TYR A N 1
ATOM 752 C CA . TYR A 1 94 ? -6.090 5.888 12.914 1.00 96.19 94 TYR A CA 1
ATOM 753 C C . TYR A 1 94 ? -6.800 7.017 13.680 1.00 96.19 94 TYR A C 1
ATOM 755 O O . TYR A 1 94 ? -7.309 6.814 14.786 1.00 96.19 94 TYR A O 1
ATOM 763 N N . LYS A 1 95 ? -6.898 8.213 13.081 1.00 97.38 95 LYS A N 1
ATOM 764 C CA . LYS A 1 95 ? -7.648 9.343 13.658 1.00 97.38 95 LYS A CA 1
ATOM 765 C C . LYS A 1 95 ? -9.128 9.005 13.818 1.00 97.38 95 LYS A C 1
ATOM 767 O O . LYS A 1 95 ? -9.717 9.342 14.845 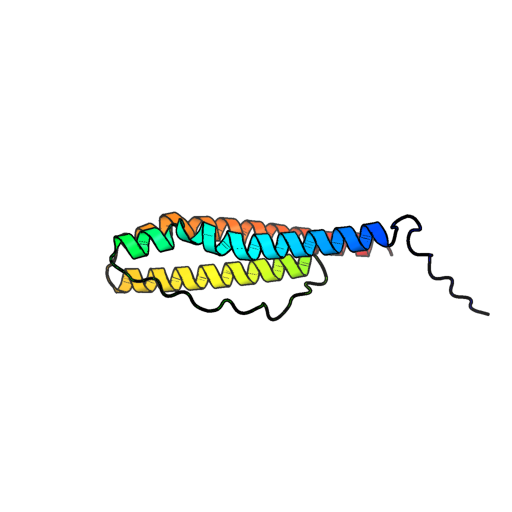1.00 97.38 95 LYS A O 1
ATOM 772 N N . LEU A 1 96 ? -9.724 8.330 12.834 1.00 97.44 96 LEU A N 1
ATOM 773 C CA . LEU A 1 96 ? -11.104 7.858 12.915 1.00 97.44 96 LEU A CA 1
ATOM 774 C C . LEU A 1 96 ? -11.278 6.847 14.056 1.00 97.44 96 LEU A C 1
ATOM 776 O O . LEU A 1 96 ? -12.192 7.010 14.862 1.00 97.44 96 LEU A O 1
ATOM 780 N N . ALA A 1 97 ? -10.400 5.847 14.150 1.00 96.06 97 ALA A N 1
ATOM 781 C CA . ALA A 1 97 ? -10.411 4.836 15.207 1.00 96.06 97 ALA A CA 1
ATOM 782 C C . ALA A 1 97 ? -10.311 5.473 16.601 1.00 96.06 97 ALA A C 1
ATOM 784 O O . ALA A 1 97 ? -11.135 5.204 17.477 1.00 96.06 97 ALA A O 1
ATOM 785 N N . THR A 1 98 ? -9.378 6.413 16.761 1.00 97.12 98 THR A N 1
ATOM 786 C CA . THR A 1 98 ? -9.206 7.202 17.988 1.00 97.12 98 THR A CA 1
ATOM 787 C C . THR A 1 98 ? -10.473 7.991 18.316 1.00 97.12 98 THR A C 1
ATOM 789 O O . THR A 1 98 ? -10.980 7.920 19.431 1.00 97.12 98 THR A O 1
ATOM 792 N N . GLY A 1 99 ? -11.051 8.687 17.332 1.00 97.62 99 GLY A N 1
ATOM 793 C CA . GLY A 1 99 ? -12.293 9.446 17.506 1.00 97.62 99 GLY A CA 1
ATOM 794 C C . GLY A 1 99 ? -13.520 8.582 17.822 1.00 97.62 99 GLY A C 1
ATOM 795 O O . GLY A 1 99 ? -14.510 9.085 18.354 1.00 97.62 99 GLY A O 1
ATOM 796 N N . LYS A 1 100 ? -13.471 7.282 17.514 1.00 97.06 100 LYS A N 1
ATOM 797 C CA . LYS A 1 100 ? -14.502 6.294 17.860 1.00 97.06 100 LYS A CA 1
ATOM 798 C C . LYS A 1 100 ? -14.204 5.528 19.149 1.00 97.06 100 LYS A C 1
ATOM 800 O O . LYS A 1 100 ? -15.027 4.702 19.532 1.00 97.06 100 LYS A O 1
ATOM 805 N N . ASN A 1 101 ? -13.098 5.833 19.834 1.00 96.56 101 ASN A N 1
ATOM 806 C CA . ASN A 1 101 ? -12.608 5.094 20.997 1.00 96.56 101 ASN A CA 1
ATOM 807 C C . ASN A 1 101 ? -12.464 3.587 20.712 1.00 96.56 101 ASN A C 1
ATOM 809 O O . ASN A 1 101 ? -12.926 2.760 21.496 1.00 96.56 101 ASN A O 1
ATOM 813 N N . ASP A 1 102 ? -11.842 3.232 19.584 1.00 96.75 102 ASP A N 1
ATOM 814 C CA . ASP A 1 102 ? -11.549 1.846 19.200 1.00 96.75 102 ASP A CA 1
ATOM 815 C C . ASP A 1 102 ? -10.060 1.521 19.429 1.00 96.75 102 ASP A C 1
ATOM 817 O O . ASP A 1 102 ? -9.264 1.548 18.485 1.00 96.75 102 ASP A O 1
ATOM 821 N N . PRO A 1 103 ? -9.646 1.228 20.679 1.00 95.25 103 PRO A N 1
ATOM 822 C CA . PRO A 1 103 ? -8.238 1.021 21.011 1.00 95.25 103 PRO A CA 1
ATOM 823 C C . PRO A 1 103 ? -7.638 -0.187 20.288 1.00 95.25 103 PRO A C 1
ATOM 825 O O . PRO A 1 103 ? -6.464 -0.164 19.940 1.00 95.25 103 PRO A O 1
ATOM 828 N N . HIS A 1 104 ? -8.442 -1.216 20.008 1.00 94.50 104 HIS A N 1
ATOM 829 C CA . HIS A 1 104 ? -7.977 -2.398 19.287 1.00 94.50 104 HIS A CA 1
ATOM 830 C C . HIS A 1 104 ? -7.660 -2.078 17.817 1.00 94.50 104 HIS A C 1
ATOM 832 O O . HIS A 1 104 ? -6.806 -2.719 17.217 1.00 94.50 104 HIS A O 1
ATOM 838 N N . LEU A 1 105 ? -8.347 -1.108 17.199 1.00 93.81 105 LEU A N 1
ATOM 839 C CA . LEU A 1 105 ? -8.064 -0.710 15.816 1.00 93.81 105 LEU A CA 1
ATOM 840 C C . LEU A 1 105 ? -6.841 0.205 15.773 1.00 93.81 105 LEU A C 1
ATOM 842 O O . LEU A 1 105 ? -6.012 0.059 14.881 1.00 93.81 105 LEU A O 1
ATOM 846 N N . CYS A 1 106 ? -6.709 1.104 16.751 1.00 95.88 106 CYS A N 1
ATOM 847 C CA . CYS A 1 106 ? -5.518 1.936 16.906 1.00 95.88 106 CYS A CA 1
ATOM 848 C C . CYS A 1 106 ? -4.251 1.080 17.055 1.00 95.88 106 CYS A C 1
ATOM 850 O O . CYS A 1 106 ? -3.314 1.253 16.278 1.00 95.88 106 CYS A O 1
ATOM 852 N N . ASP A 1 107 ? -4.264 0.121 17.986 1.00 95.62 107 ASP A N 1
ATOM 853 C CA . ASP A 1 107 ? -3.141 -0.790 18.244 1.00 95.62 107 ASP A CA 1
ATOM 854 C C . ASP A 1 107 ? -2.775 -1.624 17.007 1.00 95.62 107 ASP A C 1
ATOM 856 O O . ASP A 1 107 ? -1.603 -1.739 16.644 1.00 95.62 107 ASP A O 1
ATOM 860 N N . PHE A 1 108 ? -3.782 -2.130 16.290 1.00 94.81 108 PHE A N 1
ATOM 861 C CA . PHE A 1 108 ? -3.568 -2.865 15.048 1.00 94.81 108 PHE A CA 1
ATOM 862 C C . PHE A 1 108 ? -2.871 -2.012 13.974 1.00 94.81 108 PHE A C 1
ATOM 864 O O . PHE A 1 108 ? -1.907 -2.464 13.352 1.00 94.81 108 PHE A O 1
ATOM 871 N N . ILE A 1 109 ? -3.332 -0.775 13.760 1.00 94.75 109 ILE A N 1
ATOM 872 C CA . ILE A 1 109 ? -2.761 0.129 12.748 1.00 94.75 109 ILE A CA 1
ATOM 873 C C . ILE A 1 109 ? -1.316 0.503 13.107 1.00 94.75 109 ILE A C 1
ATOM 875 O O . ILE A 1 109 ? -0.439 0.482 12.239 1.00 94.75 109 ILE A O 1
ATOM 879 N N . GLU A 1 110 ? -1.046 0.805 14.378 1.00 93.44 110 GLU A N 1
ATOM 880 C CA . GLU A 1 110 ? 0.306 1.102 14.866 1.00 93.44 110 GLU A CA 1
ATOM 881 C C . GLU A 1 110 ? 1.256 -0.083 14.679 1.00 93.44 110 GLU A C 1
ATOM 883 O O . GLU A 1 110 ? 2.340 0.066 14.109 1.00 93.44 110 GLU A O 1
ATOM 888 N N . THR A 1 111 ? 0.823 -1.266 15.117 1.00 92.94 111 THR A N 1
ATOM 889 C CA . THR A 1 111 ? 1.644 -2.478 15.144 1.00 92.94 111 THR A CA 1
ATOM 890 C C . THR A 1 111 ? 1.963 -2.988 13.744 1.00 92.94 111 THR A C 1
ATOM 892 O O . THR A 1 111 ? 3.108 -3.341 13.451 1.00 92.94 111 THR A O 1
ATOM 895 N N . HIS A 1 112 ? 0.964 -3.040 12.862 1.00 91.56 112 HIS A N 1
AT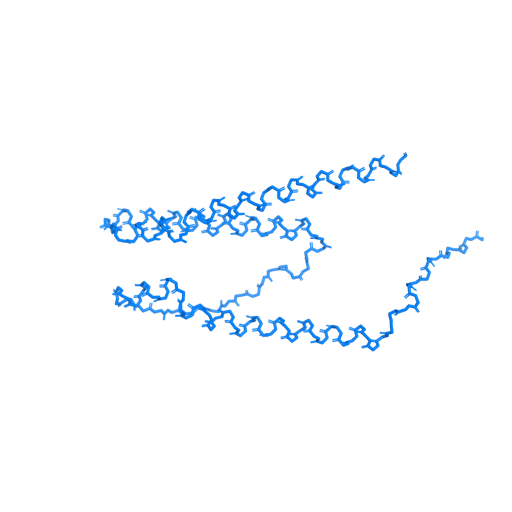OM 896 C CA . HIS A 1 112 ? 1.111 -3.727 11.582 1.00 91.56 112 HIS A CA 1
ATOM 897 C C . HIS A 1 112 ? 1.507 -2.811 10.421 1.00 91.56 112 HIS A C 1
ATOM 899 O O . HIS A 1 112 ? 2.104 -3.325 9.468 1.00 91.56 112 HIS A O 1
ATOM 905 N N . TYR A 1 113 ? 1.233 -1.500 10.504 1.00 93.38 113 TYR A N 1
ATOM 906 C CA . TYR A 1 113 ? 1.354 -0.585 9.362 1.00 93.38 113 TYR A CA 1
ATOM 907 C C . TYR A 1 113 ? 2.260 0.618 9.616 1.00 93.38 113 TYR A C 1
ATOM 909 O O . TYR A 1 113 ? 3.218 0.801 8.870 1.00 93.38 113 TYR A O 1
ATOM 917 N N . LEU A 1 114 ? 1.995 1.444 10.637 1.00 92.31 114 LEU A N 1
ATOM 918 C CA . LEU A 1 114 ? 2.642 2.765 10.741 1.00 92.31 114 LEU A CA 1
ATOM 919 C C . LEU A 1 114 ? 4.172 2.684 10.827 1.00 92.31 114 LEU A C 1
ATOM 921 O O . LEU A 1 114 ? 4.859 3.433 10.133 1.00 92.31 114 LEU A O 1
ATOM 925 N N . ASN A 1 115 ? 4.714 1.741 11.603 1.00 90.12 115 ASN A N 1
ATOM 926 C CA . ASN A 1 115 ? 6.166 1.548 11.689 1.00 90.12 115 ASN A CA 1
ATOM 927 C C . ASN A 1 115 ? 6.769 1.130 10.339 1.00 90.12 115 ASN A C 1
ATOM 929 O O . ASN A 1 115 ? 7.765 1.705 9.900 1.00 90.12 115 ASN A O 1
ATOM 933 N N . LYS A 1 116 ? 6.116 0.196 9.638 1.00 90.06 116 LYS A N 1
ATOM 934 C CA . LYS A 1 116 ? 6.568 -0.276 8.322 1.00 90.06 116 LYS A CA 1
ATOM 935 C C . LYS A 1 116 ? 6.507 0.826 7.267 1.00 90.06 116 LYS A C 1
ATOM 937 O O . LYS A 1 116 ? 7.427 0.938 6.465 1.00 90.06 116 LYS A O 1
ATOM 942 N N . GLN A 1 117 ? 5.480 1.679 7.298 1.00 91.31 117 GLN A N 1
ATOM 943 C CA . GLN A 1 117 ? 5.377 2.808 6.370 1.00 91.31 117 GLN A CA 1
ATOM 944 C C . GLN A 1 117 ? 6.490 3.832 6.583 1.00 91.31 117 GLN A C 1
ATOM 946 O O . GLN A 1 117 ? 7.043 4.341 5.609 1.00 91.31 117 GLN A O 1
ATOM 951 N N . VAL A 1 118 ? 6.862 4.125 7.832 1.00 91.69 118 VAL A N 1
ATOM 952 C CA . VAL A 1 118 ? 7.990 5.027 8.113 1.00 91.69 118 VAL A CA 1
ATOM 953 C C . VAL A 1 118 ? 9.296 4.455 7.558 1.00 91.69 118 VAL A C 1
ATOM 955 O O . VAL A 1 118 ? 10.059 5.188 6.924 1.00 91.69 118 VAL A O 1
ATOM 958 N N . GLU A 1 119 ? 9.536 3.155 7.745 1.00 92.62 119 GLU A N 1
ATOM 959 C CA . GLU A 1 119 ? 10.713 2.463 7.209 1.00 92.62 119 GLU A CA 1
ATOM 960 C C . GLU A 1 119 ? 10.737 2.477 5.673 1.00 92.62 119 GLU A C 1
ATOM 962 O O . GLU A 1 119 ? 11.727 2.920 5.085 1.00 92.62 119 GLU A O 1
ATOM 967 N N . ALA A 1 120 ? 9.634 2.097 5.022 1.00 90.69 120 ALA A N 1
ATOM 968 C CA . ALA A 1 120 ? 9.520 2.052 3.565 1.00 90.69 120 ALA A CA 1
ATOM 969 C C . ALA A 1 120 ? 9.686 3.438 2.917 1.00 90.69 120 ALA A C 1
ATOM 971 O O . ALA A 1 120 ? 10.440 3.602 1.954 1.00 90.69 120 ALA A O 1
ATOM 972 N N . ILE A 1 121 ? 9.038 4.471 3.470 1.00 92.88 121 ILE A N 1
ATOM 973 C CA . ILE A 1 121 ? 9.154 5.853 2.979 1.00 92.88 121 ILE A CA 1
ATOM 974 C C . ILE A 1 121 ? 10.593 6.356 3.115 1.00 92.88 121 ILE A C 1
ATOM 976 O O . ILE A 1 121 ? 11.094 7.042 2.218 1.00 92.88 121 ILE A O 1
ATOM 980 N N . LYS A 1 122 ? 11.267 6.028 4.224 1.00 94.25 122 LYS A N 1
ATOM 981 C CA . LYS A 1 122 ? 12.667 6.398 4.428 1.00 94.25 122 LYS A CA 1
ATOM 982 C C . LYS A 1 122 ? 13.566 5.708 3.404 1.00 94.25 122 LYS A C 1
ATOM 984 O O . LYS A 1 122 ? 14.353 6.387 2.750 1.00 94.25 122 LYS A O 1
ATOM 989 N N . GLU A 1 123 ? 13.432 4.395 3.240 1.00 93.88 123 GLU A N 1
ATOM 990 C CA . GLU A 1 123 ? 14.236 3.617 2.294 1.00 93.88 123 GLU A CA 1
ATOM 991 C C . GLU A 1 123 ? 14.074 4.130 0.855 1.00 93.88 123 GLU A C 1
ATOM 993 O O . GLU A 1 123 ? 15.059 4.384 0.157 1.00 93.88 123 GLU A O 1
ATOM 998 N N . LEU A 1 124 ? 12.835 4.371 0.416 1.00 90.38 124 LEU A N 1
ATOM 999 C CA . LEU A 1 124 ? 12.566 4.944 -0.903 1.00 90.38 124 LEU A CA 1
ATOM 1000 C C . LEU A 1 124 ? 13.150 6.355 -1.053 1.00 90.38 124 LEU A C 1
ATOM 1002 O O . LEU A 1 124 ? 13.730 6.668 -2.094 1.00 90.38 124 LEU A O 1
ATOM 1006 N N . GLY A 1 125 ? 13.054 7.198 -0.021 1.00 92.38 125 GLY A N 1
ATOM 1007 C CA . GLY A 1 125 ? 13.654 8.535 -0.017 1.00 92.38 125 GLY A CA 1
ATOM 1008 C C . GLY A 1 125 ? 15.183 8.515 -0.128 1.00 92.38 125 GLY A C 1
ATOM 1009 O O . GLY A 1 125 ? 15.765 9.300 -0.888 1.00 92.38 125 GLY A O 1
ATOM 1010 N N . ASP A 1 126 ? 15.834 7.585 0.572 1.00 92.75 126 ASP A N 1
ATOM 1011 C CA . ASP A 1 126 ? 17.283 7.375 0.513 1.00 92.75 126 ASP A CA 1
ATOM 1012 C C . ASP A 1 126 ? 17.706 6.923 -0.901 1.00 92.75 126 ASP A C 1
ATOM 1014 O O . ASP A 1 126 ? 18.681 7.436 -1.469 1.00 92.75 126 ASP A O 1
ATOM 1018 N N . HIS A 1 127 ? 16.926 6.033 -1.527 1.00 90.38 127 HIS A N 1
ATOM 1019 C CA . HIS A 1 127 ? 17.150 5.589 -2.904 1.00 90.38 127 HIS A CA 1
ATOM 1020 C C . HIS A 1 127 ? 16.991 6.710 -3.939 1.00 90.38 127 HIS A C 1
ATOM 1022 O O . HIS A 1 127 ? 17.850 6.846 -4.815 1.00 90.38 127 HIS A O 1
ATOM 1028 N N . VAL A 1 128 ? 15.934 7.523 -3.845 1.00 90.69 128 VAL A N 1
ATOM 1029 C CA . VAL A 1 128 ? 15.713 8.678 -4.737 1.00 90.69 128 VAL A CA 1
ATOM 1030 C C . VAL A 1 128 ? 16.874 9.667 -4.625 1.00 90.69 128 VAL A C 1
ATOM 1032 O O . VAL A 1 128 ? 17.455 10.071 -5.632 1.00 90.69 128 VAL A O 1
ATOM 1035 N N . THR A 1 129 ? 17.286 9.991 -3.397 1.00 91.44 129 THR A N 1
ATOM 1036 C CA . THR A 1 129 ? 18.406 10.911 -3.144 1.00 91.44 129 THR A CA 1
ATOM 1037 C C . THR A 1 129 ? 19.712 10.397 -3.752 1.00 91.44 129 THR A C 1
ATOM 1039 O O . THR A 1 129 ? 20.488 11.166 -4.322 1.00 91.44 129 THR A O 1
ATOM 1042 N N . THR A 1 130 ? 19.958 9.092 -3.639 1.00 90.62 130 THR A N 1
ATOM 1043 C CA . THR A 1 130 ? 21.151 8.438 -4.186 1.00 90.62 130 THR A CA 1
ATOM 1044 C C . THR A 1 130 ? 21.165 8.491 -5.714 1.00 90.62 130 THR A C 1
ATOM 1046 O O . THR A 1 130 ? 22.160 8.920 -6.299 1.00 90.62 130 THR A O 1
ATOM 1049 N N . LEU A 1 131 ? 20.055 8.124 -6.359 1.00 86.25 131 LEU A N 1
ATOM 1050 C CA . LEU A 1 131 ? 19.932 8.147 -7.819 1.00 86.25 131 LEU A CA 1
ATOM 1051 C C . LEU A 1 131 ? 20.056 9.561 -8.394 1.00 86.25 131 LEU A C 1
ATOM 1053 O O . LEU A 1 131 ? 20.762 9.758 -9.382 1.00 86.25 131 LEU A O 1
ATOM 1057 N N . CYS A 1 132 ? 19.442 10.550 -7.744 1.00 86.69 132 CYS A N 1
ATOM 1058 C CA . CYS A 1 132 ? 19.554 11.951 -8.139 1.00 86.69 132 CYS A CA 1
ATOM 1059 C C . CYS A 1 132 ? 21.025 12.409 -8.142 1.00 86.69 132 CYS A C 1
ATOM 1061 O O . CYS A 1 132 ? 21.529 12.909 -9.149 1.00 86.69 132 CYS A O 1
ATOM 1063 N N . LYS A 1 133 ? 21.773 12.135 -7.063 1.00 83.56 133 LYS A N 1
ATOM 1064 C CA . LYS A 1 133 ? 23.205 12.476 -6.966 1.00 83.56 133 LYS A CA 1
ATOM 1065 C C . LYS A 1 133 ? 24.062 11.788 -8.033 1.00 83.56 133 LYS A C 1
ATOM 1067 O O . LYS A 1 133 ? 24.948 12.431 -8.591 1.00 83.56 133 LYS A O 1
ATOM 1072 N N . MET A 1 134 ? 23.795 10.516 -8.336 1.00 77.44 134 MET A N 1
ATOM 1073 C CA . MET A 1 134 ? 24.519 9.773 -9.378 1.00 77.44 134 MET A CA 1
ATOM 1074 C C . MET A 1 134 ? 24.312 10.382 -10.773 1.00 77.44 134 MET A C 1
ATOM 1076 O O . MET A 1 134 ? 25.277 10.515 -11.531 1.00 77.44 134 MET A O 1
ATOM 1080 N N . GLY A 1 135 ? 23.087 10.818 -11.089 1.00 69.25 135 GLY A N 1
ATOM 1081 C CA . GLY A 1 135 ? 22.786 11.533 -12.333 1.00 69.25 135 GLY A CA 1
ATOM 1082 C C . GLY A 1 135 ? 23.579 12.837 -12.468 1.00 69.25 135 GLY A C 1
ATOM 1083 O O . GLY A 1 135 ? 24.141 13.119 -13.525 1.00 69.25 135 GLY A O 1
ATOM 1084 N N . HIS A 1 136 ? 23.727 13.589 -11.372 1.00 61.91 136 HIS A N 1
ATOM 1085 C CA . HIS A 1 136 ? 24.555 14.798 -11.355 1.00 61.91 136 HIS A CA 1
ATOM 1086 C C . HIS A 1 136 ? 26.052 14.511 -11.551 1.00 61.91 136 HIS A C 1
ATOM 1088 O O . HIS A 1 136 ? 26.724 15.285 -12.230 1.00 61.91 136 HIS A O 1
ATOM 1094 N N . THR A 1 137 ? 26.591 13.421 -10.992 1.00 60.97 137 THR A N 1
ATOM 1095 C CA . THR A 1 137 ? 28.022 13.087 -11.134 1.00 60.97 137 THR A CA 1
ATOM 1096 C C . THR A 1 137 ? 28.403 12.627 -12.539 1.00 60.97 137 THR A C 1
ATOM 1098 O O . THR A 1 137 ? 29.475 12.990 -13.012 1.00 60.97 137 THR A O 1
ATOM 1101 N N . LEU A 1 138 ? 27.523 11.892 -13.228 1.00 57.19 138 LEU A N 1
ATOM 1102 C CA . LEU A 1 138 ? 27.778 11.425 -14.596 1.00 57.19 138 LEU A CA 1
ATOM 1103 C C . LEU A 1 138 ? 27.764 12.581 -15.611 1.00 57.19 138 LEU A C 1
ATOM 1105 O O . LEU A 1 138 ? 28.601 12.616 -16.508 1.00 57.19 138 LEU A O 1
ATOM 1109 N N . GLY A 1 139 ? 26.900 13.584 -15.412 1.00 51.50 139 GLY A N 1
ATOM 1110 C CA . GLY A 1 139 ? 26.874 14.791 -16.249 1.00 51.50 139 GLY A CA 1
ATOM 1111 C C . GLY A 1 139 ? 28.104 15.702 -16.107 1.00 51.50 139 GLY A C 1
ATOM 1112 O O . GLY A 1 139 ? 28.371 16.494 -17.002 1.00 51.50 139 GLY A O 1
ATOM 1113 N N . HIS A 1 140 ? 28.876 15.584 -15.019 1.00 46.59 140 HIS A N 1
ATOM 1114 C CA . HIS A 1 140 ? 30.134 16.329 -14.838 1.00 46.59 140 HIS A CA 1
ATOM 1115 C C . HIS A 1 140 ? 31.363 15.586 -15.384 1.00 46.59 140 HIS A C 1
ATOM 1117 O O . HIS A 1 140 ? 32.414 16.199 -15.540 1.00 46.59 140 HIS A O 1
ATOM 1123 N N . SER A 1 141 ? 31.255 14.284 -15.669 1.00 45.41 141 SER A N 1
ATOM 1124 C CA . SER A 1 141 ? 32.338 13.487 -16.267 1.00 45.41 141 SER A CA 1
ATOM 1125 C C . SER A 1 141 ? 32.349 13.488 -17.801 1.00 45.41 141 SER A C 1
ATOM 1127 O O . SER A 1 141 ? 33.267 12.927 -18.393 1.00 45.41 141 SER A O 1
ATOM 1129 N N . GLU A 1 142 ? 31.360 14.116 -18.443 1.00 42.41 142 GLU A N 1
ATOM 1130 C CA . GLU A 1 142 ? 31.251 14.228 -19.909 1.00 42.41 142 GLU A CA 1
ATOM 1131 C C . GLU A 1 142 ? 31.459 15.666 -20.434 1.00 42.41 142 GLU A C 1
ATOM 1133 O O . GLU A 1 142 ? 31.076 15.971 -21.563 1.00 42.41 142 GLU A O 1
ATOM 1138 N N . SER A 1 143 ? 32.064 16.561 -19.638 1.00 37.94 143 SER A N 1
ATOM 1139 C CA . SER A 1 143 ? 32.418 17.940 -20.040 1.00 37.94 143 SER A CA 1
ATOM 1140 C C . SER A 1 143 ? 33.923 18.172 -20.104 1.00 37.94 143 SER A C 1
ATOM 1142 O O . SER A 1 143 ? 34.619 17.763 -19.149 1.00 37.94 143 SER A O 1
#

Organism: Moschus moschiferus (NCBI:txid68415)

Radius of gyration: 22.56 Å; chains: 1; bounding box: 50×33×68 Å

Secondary structure (DSSP, 8-state):
-----PPPPPTT--HHHHHHHHHHHHHHHHHHHHHHHHHHTTSHHHHHHHHTT--------PPPS-S--SSHHHHHHHHHHHHHHHHHHHHHHHHHHHHTT-HHHHHHHIIIIIHHHHHHHHHHHHHHHHHHHHHHHHHHS--

Foldseek 3Di:
DDPPDDDDDPPPCDPVNVVVVVVVVVVVVVVCVVVVVVVCCPDPVVVVCVVVVHDDDDDDDDDDPDPDQPDPLSVLVVVLVVLVVVLVVLVVVLVVCVVVVNVVSNCSSVVPPNVVSVVVNVVSVVVNVVVVVVVVVVVVVVD